Protein AF-K7LCC7-F1 (afdb_monomer_lite)

Radius of gyration: 25.41 Å; chains: 1; bounding box: 53×31×69 Å

Structure (mmCIF, N/CA/C/O backbone):
data_AF-K7LCC7-F1
#
_entry.id   AF-K7LCC7-F1
#
loop_
_atom_site.group_PDB
_atom_site.id
_atom_site.type_symbol
_atom_site.label_atom_id
_atom_site.label_alt_id
_atom_site.label_comp_id
_atom_site.label_asym_id
_atom_site.label_entity_id
_atom_site.label_seq_id
_atom_site.pdbx_PDB_ins_code
_atom_site.Cartn_x
_atom_site.Cartn_y
_atom_site.Cartn_z
_atom_site.occupancy
_atom_site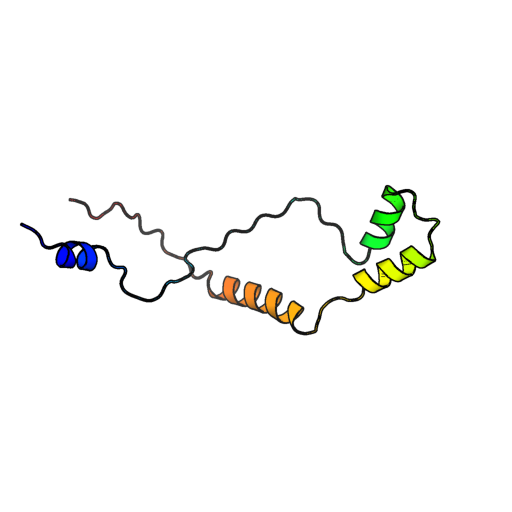.B_iso_or_equiv
_atom_site.auth_seq_id
_atom_site.auth_comp_id
_atom_site.auth_asym_id
_atom_site.auth_atom_id
_atom_site.pdbx_PDB_model_num
ATOM 1 N N . MET A 1 1 ? -27.329 -0.508 49.241 1.00 73.56 1 MET A N 1
ATOM 2 C CA . MET A 1 1 ? -26.088 -0.564 48.443 1.00 73.56 1 MET A CA 1
ATOM 3 C C . MET A 1 1 ? -26.493 -1.152 47.108 1.00 73.56 1 MET A C 1
ATOM 5 O O . MET A 1 1 ? -27.077 -2.225 47.126 1.00 73.56 1 MET A O 1
ATOM 9 N N . VAL A 1 2 ? -26.341 -0.409 46.012 1.00 81.50 2 VAL A N 1
ATOM 10 C CA . VAL A 1 2 ? -26.686 -0.917 44.672 1.00 81.50 2 VAL A CA 1
ATOM 11 C C . VAL A 1 2 ? -25.726 -2.058 44.341 1.00 81.50 2 VAL A C 1
ATOM 13 O O . VAL A 1 2 ? -24.533 -1.949 44.637 1.00 81.50 2 VAL A O 1
ATOM 16 N N . SER A 1 3 ? -26.247 -3.158 43.806 1.00 90.06 3 SER A N 1
ATOM 17 C CA . SER A 1 3 ? -25.440 -4.324 43.445 1.00 90.06 3 SER A CA 1
ATOM 18 C C . SER A 1 3 ? -24.632 -4.062 42.170 1.00 90.06 3 SER A C 1
ATOM 20 O O . SER A 1 3 ? -25.020 -3.267 41.310 1.00 90.06 3 SER A O 1
ATOM 22 N N . VAL A 1 4 ? -23.487 -4.730 42.029 1.00 91.69 4 VAL A N 1
ATOM 23 C CA . VAL A 1 4 ? -22.652 -4.611 40.821 1.00 91.69 4 VAL A CA 1
ATOM 24 C C . VAL A 1 4 ? -23.403 -5.161 39.601 1.00 91.69 4 VAL A C 1
ATOM 26 O O . VAL A 1 4 ? -23.269 -4.629 38.498 1.00 91.69 4 VAL A O 1
ATOM 29 N N . GLU A 1 5 ? -24.249 -6.177 39.798 1.00 92.38 5 GLU A N 1
ATOM 30 C CA . GLU A 1 5 ? -25.080 -6.763 38.749 1.00 92.38 5 GLU A CA 1
ATOM 31 C C . GLU A 1 5 ? -26.114 -5.774 38.190 1.00 92.38 5 GLU A C 1
ATOM 33 O O . GLU A 1 5 ? -26.307 -5.718 36.973 1.00 92.38 5 GLU A O 1
ATOM 38 N N . GLU A 1 6 ? -26.752 -4.966 39.045 1.00 91.62 6 GLU A N 1
ATOM 39 C CA . GLU A 1 6 ? -27.713 -3.935 38.621 1.00 91.62 6 GLU A CA 1
ATOM 40 C C . GLU A 1 6 ? -27.046 -2.859 37.756 1.00 91.62 6 GLU A C 1
ATOM 42 O O . GLU A 1 6 ? -27.594 -2.478 36.720 1.00 91.62 6 GLU A O 1
ATOM 47 N N . ILE A 1 7 ? -25.838 -2.420 38.131 1.00 91.69 7 ILE A N 1
ATOM 48 C CA . ILE A 1 7 ? -25.068 -1.425 37.367 1.00 91.69 7 ILE A CA 1
ATOM 49 C C . ILE A 1 7 ? -24.696 -1.982 35.989 1.00 91.69 7 ILE A C 1
ATOM 51 O O . ILE A 1 7 ? -24.913 -1.320 34.974 1.00 91.69 7 ILE A O 1
ATOM 55 N N . HIS A 1 8 ? -24.179 -3.213 35.931 1.00 91.56 8 HIS A N 1
ATOM 56 C CA . HIS A 1 8 ? -23.785 -3.833 34.666 1.00 91.56 8 HIS A CA 1
ATOM 57 C C . HIS A 1 8 ? -24.986 -4.063 33.738 1.00 91.56 8 HIS A C 1
ATOM 59 O O . HIS A 1 8 ? -24.888 -3.831 32.533 1.00 91.56 8 HIS A O 1
ATOM 65 N N . LYS A 1 9 ? -26.138 -4.472 34.288 1.00 91.31 9 LYS A N 1
ATOM 66 C CA . LYS A 1 9 ? -27.370 -4.639 33.509 1.00 91.31 9 LYS A CA 1
ATOM 67 C C . LYS A 1 9 ? -27.861 -3.310 32.930 1.00 91.31 9 LYS A C 1
ATOM 69 O O . LYS A 1 9 ? -28.264 -3.292 31.774 1.00 91.31 9 LYS A O 1
ATOM 74 N N . ALA A 1 10 ? -27.790 -2.218 33.694 1.00 91.44 10 ALA A N 1
ATOM 75 C CA . ALA A 1 10 ? -28.212 -0.890 33.245 1.00 91.44 10 ALA A CA 1
ATOM 76 C C . ALA A 1 10 ? -27.313 -0.292 32.144 1.00 91.44 10 ALA A C 1
ATOM 78 O O . ALA A 1 10 ? -27.770 0.539 31.366 1.00 91.44 10 ALA A O 1
ATOM 79 N N . GLN A 1 11 ? -26.043 -0.700 32.072 1.00 92.81 11 GLN A N 1
ATOM 80 C CA . GLN A 1 11 ? -25.076 -0.205 31.081 1.00 92.81 11 GLN A CA 1
ATOM 81 C C . GLN A 1 11 ? -25.003 -1.052 29.805 1.00 92.81 11 GLN A C 1
ATOM 83 O O . GLN A 1 11 ? -24.366 -0.648 28.830 1.00 92.81 11 GLN A O 1
ATOM 88 N N . ARG A 1 12 ? -25.589 -2.253 29.808 1.00 90.94 12 ARG A N 1
ATOM 89 C CA . ARG A 1 12 ? -25.480 -3.178 28.683 1.00 90.94 12 ARG A CA 1
ATOM 90 C C . ARG A 1 12 ? -26.252 -2.635 27.480 1.00 90.94 12 ARG A C 1
ATOM 92 O O . ARG A 1 12 ? -27.416 -2.274 27.597 1.00 90.94 12 ARG A O 1
ATOM 99 N N . ALA A 1 13 ? -25.619 -2.653 26.310 1.00 91.62 13 ALA A N 1
ATOM 100 C CA . ALA A 1 13 ? -26.321 -2.412 25.058 1.00 91.62 13 ALA A CA 1
ATOM 101 C C . ALA A 1 13 ? -27.318 -3.547 24.773 1.00 91.62 13 ALA A C 1
ATOM 103 O O . ALA A 1 13 ? -27.006 -4.732 24.940 1.00 91.62 13 ALA A O 1
ATOM 104 N N . GLU A 1 14 ? -28.504 -3.180 24.307 1.00 91.62 14 GLU A N 1
ATOM 105 C CA . GLU A 1 14 ? -29.482 -4.121 23.778 1.00 91.62 14 GLU A CA 1
ATOM 106 C C . GLU A 1 14 ? -29.314 -4.233 22.257 1.00 91.62 14 GLU A C 1
ATOM 108 O O . GLU A 1 14 ? -29.157 -3.230 21.563 1.00 91.62 14 GLU A O 1
ATOM 113 N N . GLY A 1 15 ? -29.349 -5.458 21.730 1.00 90.31 15 GLY A N 1
ATOM 114 C CA . GLY A 1 15 ? -29.273 -5.719 20.291 1.00 90.31 15 GLY A CA 1
ATOM 115 C C . GLY A 1 15 ? -27.879 -6.062 19.757 1.00 90.31 15 GLY A C 1
ATOM 116 O O . GLY A 1 15 ? -26.893 -6.154 20.487 1.00 90.31 15 GLY A O 1
ATOM 117 N N . SER A 1 16 ? -27.827 -6.329 18.451 1.00 93.31 16 SER A N 1
ATOM 118 C CA . SER A 1 16 ? -26.578 -6.594 17.734 1.00 93.31 16 SER A CA 1
ATOM 119 C C . SER A 1 16 ? -25.888 -5.280 17.369 1.00 93.31 16 SER A C 1
ATOM 121 O O . SER A 1 16 ? -26.556 -4.281 17.106 1.00 93.31 16 SER A O 1
ATOM 123 N N . ALA A 1 17 ? -24.557 -5.283 17.310 1.00 93.12 17 ALA A N 1
ATOM 124 C CA . ALA A 1 17 ? -23.803 -4.141 16.808 1.00 93.12 17 ALA A CA 1
ATOM 125 C C . ALA A 1 17 ? -24.151 -3.881 15.332 1.00 93.12 17 ALA A C 1
ATOM 127 O O . ALA A 1 17 ? -24.183 -4.805 14.518 1.00 93.12 17 ALA A O 1
ATOM 128 N N . ILE A 1 18 ? -24.394 -2.615 14.990 1.00 89.75 18 ILE A N 1
ATOM 129 C CA . ILE A 1 18 ? -24.724 -2.165 13.634 1.00 89.75 18 ILE A CA 1
ATOM 130 C C . ILE A 1 18 ? -23.715 -1.090 13.225 1.00 89.75 18 ILE A C 1
ATOM 132 O O . ILE A 1 18 ? -23.348 -0.229 14.026 1.00 89.75 18 ILE A O 1
ATOM 136 N N . VAL A 1 19 ? -23.265 -1.131 11.970 1.00 88.06 19 VAL A N 1
ATOM 137 C CA . VAL A 1 19 ? -22.448 -0.062 11.385 1.00 88.06 19 VAL A CA 1
ATOM 138 C C . VAL A 1 19 ? -23.302 1.202 11.287 1.00 88.06 19 VAL A C 1
ATOM 140 O O . VAL A 1 19 ? -24.234 1.257 10.491 1.00 88.06 19 VAL A O 1
ATOM 143 N N . MET A 1 20 ? -22.994 2.213 12.102 1.00 90.94 20 MET A N 1
ATOM 144 C CA . MET A 1 20 ? -23.736 3.481 12.102 1.00 90.94 20 MET A CA 1
ATOM 145 C C . MET A 1 20 ? -23.303 4.419 10.972 1.00 90.94 20 MET A C 1
ATOM 147 O O . MET A 1 20 ? -24.119 5.169 10.444 1.00 90.94 20 MET A O 1
ATOM 151 N N . ALA A 1 21 ? -22.018 4.396 10.616 1.00 88.44 21 ALA A N 1
ATOM 152 C CA . ALA A 1 21 ? -21.462 5.224 9.557 1.00 88.44 21 ALA A CA 1
ATOM 153 C C . ALA A 1 21 ? -20.178 4.606 8.994 1.00 88.44 21 ALA A C 1
ATOM 155 O O . ALA A 1 21 ? -19.419 3.952 9.710 1.00 88.44 21 ALA A O 1
ATOM 156 N N . ILE A 1 22 ? -19.924 4.871 7.713 1.00 88.75 22 ILE A N 1
ATOM 157 C CA . ILE A 1 22 ? -18.663 4.576 7.030 1.00 88.75 22 ILE A CA 1
ATOM 158 C C . ILE A 1 22 ? -18.179 5.891 6.422 1.00 88.75 22 ILE A C 1
ATOM 160 O O . ILE A 1 22 ? -18.903 6.522 5.656 1.00 88.75 22 ILE A O 1
ATOM 164 N N . GLY A 1 23 ? -16.966 6.311 6.776 1.00 91.00 23 GLY A N 1
ATOM 165 C CA . GLY A 1 23 ? -16.309 7.480 6.197 1.00 91.00 23 GLY A CA 1
ATOM 166 C C . GLY A 1 23 ? -15.039 7.068 5.463 1.00 91.00 23 GLY A C 1
ATOM 167 O O . GLY A 1 23 ? -14.211 6.353 6.022 1.00 91.00 23 GLY A O 1
ATOM 168 N N . THR A 1 24 ? -14.875 7.526 4.223 1.00 90.75 24 THR A N 1
ATOM 169 C CA . THR A 1 24 ? -13.677 7.286 3.404 1.00 90.75 24 THR A CA 1
ATOM 170 C C . THR A 1 24 ? -13.121 8.608 2.887 1.00 90.75 24 THR A C 1
ATOM 172 O O . THR A 1 24 ? -13.891 9.495 2.525 1.00 90.75 24 THR A O 1
ATOM 175 N N . ALA A 1 25 ? -11.799 8.726 2.790 1.00 91.56 25 ALA A N 1
ATOM 176 C CA . ALA A 1 25 ? -11.132 9.849 2.139 1.00 91.56 25 ALA A CA 1
ATOM 177 C C . ALA A 1 25 ? -9.948 9.337 1.314 1.00 91.56 25 ALA A C 1
ATOM 179 O O . ALA A 1 25 ? -9.223 8.443 1.750 1.00 91.56 25 ALA A O 1
ATOM 180 N N . THR A 1 26 ? -9.746 9.914 0.133 1.00 91.12 26 THR A N 1
ATOM 181 C CA . THR A 1 26 ? -8.632 9.596 -0.767 1.00 91.12 26 THR A CA 1
ATOM 182 C C . THR A 1 26 ? -7.896 10.880 -1.150 1.00 91.12 26 THR A C 1
ATOM 184 O O . THR A 1 26 ? -8.540 11.924 -1.289 1.00 91.12 26 THR A O 1
ATOM 187 N N . PRO A 1 27 ? -6.565 10.846 -1.348 1.00 92.50 27 PRO A N 1
ATOM 188 C CA . PRO A 1 27 ? -5.844 11.976 -1.927 1.00 92.50 27 PRO A CA 1
ATOM 189 C C . PRO A 1 27 ? -6.431 12.371 -3.296 1.00 92.50 27 PRO A C 1
ATOM 191 O O . PRO A 1 27 ? -6.937 11.503 -4.007 1.00 92.50 27 PRO A O 1
ATOM 194 N N . PRO A 1 28 ? -6.333 13.647 -3.714 1.00 92.62 28 PRO A N 1
ATOM 195 C CA . PRO A 1 28 ? -6.868 14.089 -5.005 1.00 92.62 28 PRO A CA 1
ATOM 196 C C . PRO A 1 28 ? -6.093 13.514 -6.199 1.00 92.62 28 PRO A C 1
ATOM 198 O O . PRO A 1 28 ? -6.600 13.501 -7.317 1.00 92.62 28 PRO A O 1
ATOM 201 N N . ASN A 1 29 ? -4.855 13.056 -5.979 1.00 93.12 29 ASN A N 1
ATOM 202 C CA . ASN A 1 29 ? -4.040 12.459 -7.025 1.00 93.12 29 ASN A CA 1
ATOM 203 C C . ASN A 1 29 ? -4.458 11.004 -7.270 1.00 93.12 29 ASN A C 1
ATOM 205 O O . ASN A 1 29 ? -4.271 10.149 -6.404 1.00 93.12 29 ASN A O 1
ATOM 209 N N . CYS A 1 30 ? -4.963 10.734 -8.470 1.00 91.00 30 CYS A N 1
ATOM 210 C CA . CYS A 1 30 ? -5.322 9.404 -8.938 1.00 91.00 30 CYS A CA 1
ATOM 211 C C . CYS A 1 30 ? -4.479 9.064 -10.170 1.00 91.00 30 CYS A C 1
ATOM 213 O O . CYS A 1 30 ? -4.408 9.856 -11.110 1.00 91.00 30 CYS A O 1
ATOM 215 N N . VAL A 1 31 ? -3.838 7.894 -10.164 1.00 90.06 31 VAL A N 1
ATOM 216 C CA . VAL A 1 31 ? -3.053 7.398 -11.300 1.00 90.06 31 VAL A CA 1
ATOM 217 C C . VAL A 1 31 ? -3.683 6.107 -11.798 1.00 90.06 31 VAL A C 1
ATOM 219 O O . VAL A 1 31 ? -3.880 5.172 -11.025 1.00 90.06 31 VAL A O 1
ATOM 222 N N . ASP A 1 32 ? -4.000 6.060 -13.090 1.00 90.00 32 ASP A N 1
ATOM 223 C CA . ASP A 1 32 ? -4.641 4.898 -13.695 1.00 90.00 32 ASP A CA 1
ATOM 224 C C . ASP A 1 32 ? -3.680 3.699 -13.744 1.00 90.00 32 ASP A C 1
ATOM 226 O O . ASP A 1 32 ? -2.568 3.806 -14.274 1.00 90.00 32 ASP A O 1
ATOM 230 N N . GLN A 1 33 ? -4.128 2.544 -13.235 1.00 90.50 33 GLN A N 1
ATOM 231 C CA . GLN A 1 33 ? -3.336 1.310 -13.161 1.00 90.50 33 GLN A CA 1
ATOM 232 C C . GLN A 1 33 ? -2.789 0.859 -14.528 1.00 90.50 33 GLN A C 1
ATOM 234 O O . GLN A 1 33 ? -1.715 0.265 -14.579 1.00 90.50 33 GLN A O 1
ATOM 239 N N . SER A 1 34 ? -3.485 1.149 -15.635 1.00 90.38 34 SER A N 1
ATOM 240 C CA . SER A 1 34 ? -3.028 0.811 -16.992 1.00 90.38 34 SER A CA 1
ATOM 241 C C . SER A 1 34 ? -1.809 1.626 -17.434 1.00 90.38 34 SER A C 1
ATOM 243 O O . SER A 1 34 ? -1.006 1.140 -18.225 1.00 90.38 34 SER A O 1
ATOM 245 N N . THR A 1 35 ? -1.642 2.833 -16.884 1.00 92.88 35 THR A N 1
ATOM 246 C CA . THR A 1 35 ? -0.526 3.750 -17.183 1.00 92.88 35 THR A CA 1
ATOM 247 C C . THR A 1 35 ? 0.537 3.778 -16.087 1.00 92.88 35 THR 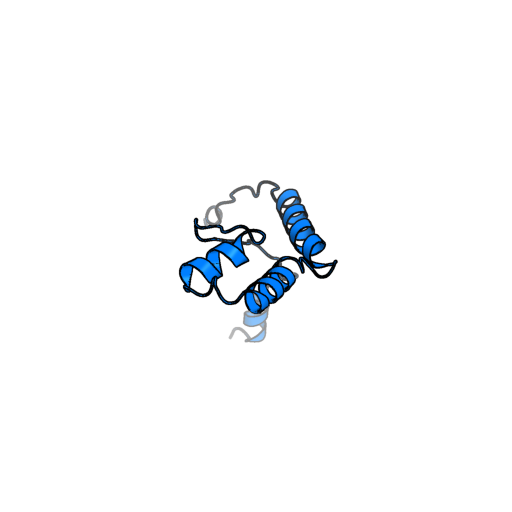A C 1
ATOM 249 O O . THR A 1 35 ? 1.635 4.298 -16.292 1.00 92.88 35 THR A O 1
ATOM 252 N N . TYR A 1 36 ? 0.235 3.199 -14.921 1.00 93.69 36 TYR A N 1
ATOM 253 C CA . TYR A 1 36 ? 1.123 3.183 -13.763 1.00 93.69 36 TYR A CA 1
ATOM 254 C C . TYR A 1 36 ? 2.504 2.568 -14.049 1.00 93.69 36 TYR A C 1
ATOM 256 O O . TYR A 1 36 ? 3.490 3.145 -13.587 1.00 93.69 36 TYR A O 1
ATOM 264 N N . PRO A 1 37 ? 2.637 1.483 -14.845 1.00 94.25 37 PRO A N 1
ATOM 265 C CA . PRO A 1 37 ? 3.946 0.949 -15.210 1.00 94.25 37 PRO A CA 1
ATOM 266 C C . PRO A 1 37 ? 4.863 1.942 -15.906 1.00 94.25 37 PRO A C 1
ATOM 268 O O . PRO A 1 37 ? 6.037 2.058 -15.553 1.00 94.25 37 PRO A O 1
ATOM 271 N N . ASP A 1 38 ? 4.315 2.673 -16.871 1.00 94.06 38 ASP A N 1
ATOM 272 C CA . ASP A 1 38 ? 5.047 3.691 -17.612 1.00 94.06 38 ASP A CA 1
ATOM 273 C C . ASP A 1 38 ? 5.363 4.895 -16.725 1.00 94.06 38 ASP A C 1
ATOM 275 O O . ASP A 1 38 ? 6.487 5.390 -16.724 1.00 94.06 38 ASP A O 1
ATOM 279 N N . TYR A 1 39 ? 4.385 5.348 -15.935 1.00 95.06 39 TYR A N 1
ATOM 280 C CA . TYR A 1 39 ? 4.575 6.449 -14.997 1.00 95.06 39 TYR A CA 1
ATOM 281 C C . TYR A 1 39 ? 5.698 6.148 -13.998 1.00 95.06 39 TYR A C 1
ATOM 283 O O . TYR A 1 39 ? 6.604 6.966 -13.846 1.00 95.06 39 TYR A O 1
ATOM 291 N N . TYR A 1 40 ? 5.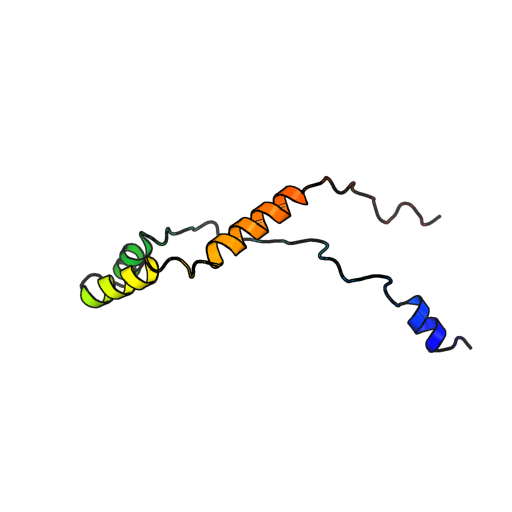653 4.979 -13.353 1.00 95.25 40 TYR A N 1
ATOM 292 C CA . TYR A 1 40 ? 6.576 4.589 -12.292 1.00 95.25 40 TYR A CA 1
ATOM 293 C C . TYR A 1 40 ? 8.016 4.451 -12.801 1.00 95.25 40 TYR A C 1
ATOM 295 O O . TYR A 1 40 ? 8.926 5.049 -12.234 1.00 95.25 40 TYR A O 1
ATOM 303 N N . LEU A 1 41 ? 8.235 3.726 -13.901 1.00 96.19 41 LEU A N 1
ATOM 304 C CA . LEU A 1 41 ? 9.591 3.507 -14.418 1.00 96.19 41 LEU A CA 1
ATOM 305 C C . LEU A 1 41 ? 10.225 4.776 -14.985 1.00 96.19 41 LEU A C 1
ATOM 307 O O . LEU A 1 41 ? 11.441 4.957 -14.862 1.00 96.19 41 LEU A O 1
ATOM 311 N N . ARG A 1 42 ? 9.405 5.690 -15.512 1.00 95.62 42 ARG A N 1
ATOM 312 C CA . ARG A 1 42 ? 9.868 7.005 -15.950 1.00 95.62 42 ARG A CA 1
ATOM 313 C C . ARG A 1 42 ? 10.352 7.850 -14.781 1.00 95.62 42 ARG A C 1
ATOM 315 O O . ARG A 1 42 ? 11.432 8.429 -14.859 1.00 95.62 42 ARG A O 1
ATOM 322 N N . ILE A 1 43 ? 9.589 7.919 -13.686 1.00 96.38 43 ILE A N 1
ATOM 323 C CA . ILE A 1 43 ? 9.988 8.724 -12.517 1.00 96.38 43 ILE A CA 1
ATOM 324 C C . ILE A 1 43 ? 11.195 8.132 -11.773 1.00 96.38 43 ILE A C 1
ATOM 326 O O . ILE A 1 43 ? 11.919 8.878 -11.118 1.00 96.38 43 ILE A O 1
ATOM 330 N N . THR A 1 44 ? 11.444 6.822 -11.885 1.00 97.00 44 THR A N 1
ATOM 331 C CA 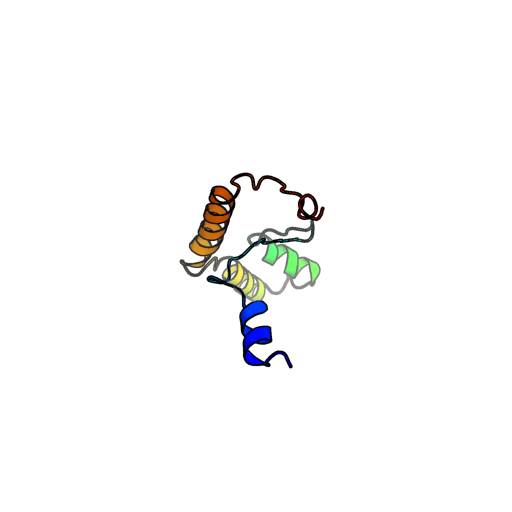. THR A 1 44 ? 12.606 6.151 -11.275 1.00 97.00 44 THR A CA 1
ATOM 332 C C . THR A 1 44 ? 13.802 6.000 -12.222 1.00 97.00 44 THR A C 1
ATOM 334 O O . THR A 1 44 ? 14.743 5.277 -11.893 1.00 97.00 44 THR A O 1
ATOM 337 N N . ASN A 1 45 ? 13.799 6.640 -13.402 1.00 95.75 45 ASN A N 1
ATOM 338 C CA . ASN A 1 45 ? 14.845 6.510 -14.433 1.00 95.75 45 ASN A CA 1
ATOM 339 C C . ASN A 1 45 ? 15.149 5.049 -14.837 1.00 95.75 45 ASN A C 1
ATOM 341 O O . ASN A 1 45 ? 16.263 4.707 -15.234 1.00 95.75 45 ASN A O 1
ATOM 345 N N . SER A 1 46 ? 14.155 4.169 -14.720 1.00 95.81 46 SER A N 1
ATOM 346 C CA . SER A 1 46 ? 14.267 2.721 -14.933 1.00 95.81 46 SER A CA 1
ATOM 347 C C . SER A 1 46 ? 13.618 2.267 -16.246 1.00 95.81 46 SER A C 1
ATOM 349 O O . SER A 1 46 ? 13.450 1.073 -16.472 1.00 95.81 46 SER A O 1
ATOM 351 N N . ASP A 1 47 ? 13.280 3.199 -17.142 1.00 94.00 47 ASP A N 1
ATOM 352 C CA . ASP A 1 47 ? 12.643 2.914 -18.440 1.00 94.00 47 ASP A CA 1
ATOM 353 C C . ASP A 1 47 ? 13.452 1.962 -19.336 1.00 94.00 47 ASP A C 1
ATOM 355 O O . ASP A 1 47 ? 12.889 1.261 -20.175 1.00 94.00 47 ASP A O 1
ATOM 359 N N . HIS A 1 48 ? 14.770 1.908 -19.137 1.00 95.69 48 HIS A N 1
ATOM 360 C CA . HIS A 1 48 ? 15.674 1.009 -19.852 1.00 95.69 48 HIS A CA 1
ATOM 361 C C . HIS A 1 48 ? 15.537 -0.463 -19.417 1.00 95.69 48 HIS A C 1
ATOM 363 O O . HIS A 1 48 ? 15.993 -1.358 -20.127 1.00 95.69 48 HIS A O 1
ATOM 369 N N . MET A 1 49 ? 14.905 -0.739 -18.271 1.00 95.44 49 MET A N 1
ATOM 370 C CA . MET A 1 49 ? 14.703 -2.088 -17.735 1.00 95.44 49 MET A CA 1
ATOM 371 C C . MET A 1 49 ? 13.450 -2.735 -18.350 1.00 95.44 49 MET A C 1
ATOM 373 O O . MET A 1 49 ? 12.428 -2.916 -17.686 1.00 95.44 49 MET A O 1
ATOM 377 N N . THR A 1 50 ? 13.511 -3.080 -19.638 1.00 94.69 50 THR A N 1
ATOM 378 C CA . THR A 1 50 ? 12.355 -3.556 -20.425 1.00 94.69 50 THR A CA 1
ATOM 379 C C . THR A 1 50 ? 11.718 -4.840 -19.882 1.00 94.69 50 THR A C 1
ATOM 381 O O . THR A 1 50 ? 10.496 -4.919 -19.783 1.00 94.69 50 THR A O 1
ATOM 384 N N . GLU A 1 51 ? 12.515 -5.817 -19.446 1.00 94.81 51 GLU A N 1
ATOM 385 C CA . GLU A 1 51 ? 12.001 -7.064 -18.855 1.00 94.81 51 GLU A CA 1
ATOM 386 C C . GLU A 1 51 ? 11.233 -6.800 -17.548 1.00 94.81 51 GLU A C 1
ATOM 388 O O . GLU A 1 51 ? 10.145 -7.336 -17.315 1.00 94.81 51 GLU A O 1
ATOM 393 N N . LEU A 1 52 ? 11.767 -5.907 -16.707 1.00 94.75 52 LEU A N 1
ATOM 394 C CA . LEU A 1 52 ? 11.102 -5.484 -15.477 1.00 94.75 52 LEU A CA 1
ATOM 395 C C . LEU A 1 52 ? 9.791 -4.757 -15.791 1.00 94.75 52 LEU A C 1
ATOM 397 O O . LEU A 1 52 ? 8.788 -4.996 -15.120 1.00 94.75 52 LEU A O 1
ATOM 401 N N . LYS A 1 53 ? 9.783 -3.919 -16.831 1.00 93.94 53 LYS A N 1
ATOM 402 C CA . LYS A 1 53 ? 8.591 -3.217 -17.310 1.00 93.94 53 LYS A CA 1
ATOM 403 C C . LYS A 1 53 ? 7.491 -4.170 -17.749 1.00 93.94 53 LYS A C 1
ATOM 405 O O . LYS A 1 53 ? 6.347 -3.992 -17.342 1.00 93.94 53 LYS A O 1
ATOM 410 N N . GLU A 1 54 ? 7.824 -5.206 -18.511 1.00 94.00 54 GLU A N 1
ATOM 411 C CA . GLU A 1 54 ? 6.857 -6.230 -18.911 1.00 94.00 54 GLU A CA 1
ATOM 412 C C . GLU A 1 54 ? 6.304 -6.996 -17.710 1.00 94.00 54 GLU A C 1
ATOM 414 O O . GLU A 1 54 ? 5.093 -7.198 -17.605 1.00 94.00 54 GLU A O 1
ATOM 419 N N . LYS A 1 55 ? 7.166 -7.382 -16.763 1.00 94.00 55 LYS A N 1
ATOM 420 C CA . LYS A 1 55 ? 6.734 -8.046 -15.528 1.00 94.00 55 LYS A CA 1
ATOM 421 C C . LYS A 1 55 ? 5.814 -7.147 -14.701 1.00 94.00 55 LYS A C 1
ATOM 423 O O . LYS A 1 55 ? 4.785 -7.609 -14.212 1.00 94.00 55 LYS A O 1
ATOM 428 N N . PHE A 1 56 ? 6.159 -5.868 -14.564 1.00 93.25 56 PHE A N 1
ATOM 429 C CA . PHE A 1 56 ? 5.364 -4.890 -13.828 1.00 93.25 56 PHE A CA 1
ATOM 430 C C . PHE A 1 56 ? 4.017 -4.623 -14.502 1.00 93.25 56 PHE A C 1
ATOM 432 O O . PHE A 1 56 ? 2.987 -4.599 -13.829 1.00 93.25 56 PHE A O 1
ATOM 439 N N . LYS A 1 57 ? 4.003 -4.537 -15.835 1.00 92.56 57 LYS A N 1
ATOM 440 C CA . LYS A 1 57 ? 2.782 -4.435 -16.634 1.00 92.56 57 LYS A CA 1
ATOM 441 C C . LYS A 1 57 ? 1.863 -5.636 -16.417 1.00 92.56 57 LYS A C 1
ATOM 443 O O . LYS A 1 57 ? 0.701 -5.424 -16.098 1.00 92.56 57 LYS A O 1
ATOM 448 N N . ARG A 1 58 ? 2.383 -6.870 -16.441 1.00 91.00 58 ARG A N 1
ATOM 449 C CA . ARG A 1 58 ? 1.593 -8.075 -16.114 1.00 91.00 58 ARG A CA 1
ATOM 450 C C . ARG A 1 58 ? 1.003 -8.013 -14.706 1.00 91.00 58 ARG A C 1
ATOM 452 O O . ARG A 1 58 ? -0.164 -8.326 -14.537 1.00 91.00 58 ARG A O 1
ATOM 459 N N . MET A 1 59 ? 1.764 -7.560 -13.705 1.00 90.00 59 MET A N 1
ATOM 460 C CA . MET A 1 59 ? 1.231 -7.395 -12.342 1.00 90.00 59 MET A CA 1
ATOM 461 C C . MET A 1 59 ? 0.103 -6.353 -12.272 1.00 90.00 59 MET A C 1
ATOM 463 O O . MET A 1 59 ? -0.844 -6.542 -11.517 1.00 90.00 59 MET A O 1
ATOM 467 N N . CYS A 1 60 ? 0.173 -5.286 -13.074 1.00 88.38 60 CYS A N 1
ATOM 468 C CA . CYS A 1 60 ? -0.869 -4.256 -13.153 1.00 88.38 60 CYS A CA 1
ATOM 469 C C . CYS A 1 60 ? -2.095 -4.696 -13.977 1.00 88.38 60 CYS A C 1
ATOM 471 O O . CYS A 1 60 ? -3.216 -4.280 -13.686 1.00 88.38 60 CYS A O 1
ATOM 473 N N . GLU A 1 61 ? -1.883 -5.529 -14.998 1.00 85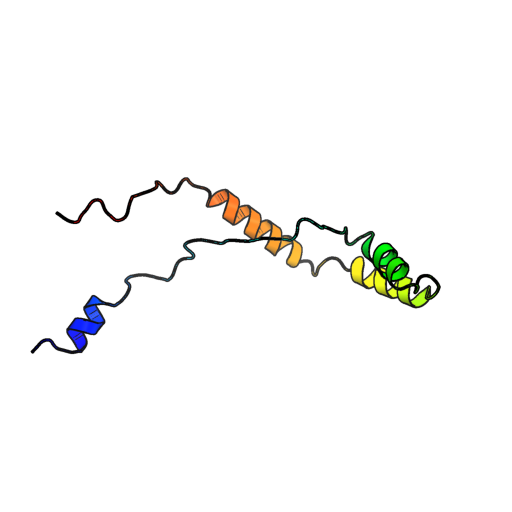.19 61 GLU A N 1
ATOM 474 C CA . GLU A 1 61 ? -2.919 -6.120 -15.856 1.00 85.19 61 GLU A CA 1
ATOM 475 C C . GLU A 1 61 ? -3.610 -7.319 -15.217 1.00 85.19 61 GLU A C 1
ATOM 477 O O . GLU A 1 61 ? -4.749 -7.611 -15.579 1.00 85.19 61 GLU A O 1
ATOM 482 N N . CYS A 1 62 ? -2.974 -7.973 -14.238 1.00 66.81 62 CYS A N 1
ATOM 483 C CA . CYS A 1 62 ? -3.601 -8.916 -13.316 1.00 66.81 62 CYS A CA 1
ATOM 484 C C . CYS A 1 62 ? -4.589 -8.178 -12.398 1.00 66.81 62 CYS A C 1
ATOM 486 O O . CYS A 1 62 ? -4.506 -8.213 -11.170 1.00 66.81 62 CYS A O 1
ATOM 488 N N . LYS A 1 63 ? -5.556 -7.498 -13.013 1.00 62.00 63 LYS A N 1
ATOM 489 C CA . LYS A 1 63 ? -6.771 -7.069 -12.365 1.00 62.00 63 LYS A CA 1
ATOM 490 C C . LYS A 1 63 ? -7.475 -8.329 -11.902 1.00 62.00 63 LYS A C 1
ATOM 492 O O . LYS A 1 63 ? -7.952 -9.123 -12.701 1.00 62.00 63 LYS A O 1
ATOM 497 N N . ARG A 1 64 ? -7.506 -8.431 -10.580 1.00 55.09 64 ARG A N 1
ATOM 498 C CA . ARG A 1 64 ? -8.583 -9.018 -9.803 1.00 55.09 64 ARG A CA 1
ATOM 499 C C . ARG A 1 64 ? -8.759 -10.519 -10.002 1.00 55.09 64 ARG A C 1
ATOM 501 O O . ARG A 1 64 ? -9.242 -11.039 -10.999 1.00 55.09 64 ARG A O 1
ATOM 508 N N . HIS A 1 65 ? -8.452 -11.215 -8.913 1.00 55.94 65 HIS A N 1
ATOM 509 C CA . HIS A 1 65 ? -9.232 -12.375 -8.519 1.00 55.94 65 HIS A CA 1
ATOM 510 C C . HIS A 1 65 ? -10.723 -12.066 -8.783 1.00 55.94 65 HIS A C 1
ATOM 512 O O . HIS A 1 65 ? -11.165 -11.008 -8.326 1.00 55.94 65 HIS A O 1
ATOM 518 N N . PRO A 1 66 ? -11.481 -12.934 -9.483 1.00 55.44 66 PRO A N 1
ATOM 519 C CA . PRO A 1 66 ? -12.849 -12.662 -9.949 1.00 55.44 66 PRO A CA 1
ATOM 520 C C . PRO A 1 66 ? -13.805 -12.081 -8.894 1.00 55.44 66 PRO A C 1
ATOM 522 O O . PRO A 1 66 ? -14.789 -11.442 -9.230 1.00 55.44 66 PRO A O 1
ATOM 525 N N . PHE A 1 67 ? -13.493 -12.276 -7.613 1.00 57.91 67 PHE A N 1
ATOM 526 C CA . PHE A 1 67 ? -14.289 -11.848 -6.469 1.00 57.91 67 PHE A CA 1
ATOM 527 C C . PHE A 1 67 ? -14.045 -10.405 -5.988 1.00 57.91 67 PHE A C 1
ATOM 529 O O . PHE A 1 67 ? -14.751 -9.948 -5.092 1.00 57.91 67 PHE A O 1
ATOM 536 N N . ILE A 1 68 ? -13.035 -9.683 -6.488 1.00 58.91 68 ILE A N 1
ATOM 537 C CA . ILE A 1 68 ? -12.738 -8.330 -5.971 1.00 58.91 68 ILE A CA 1
ATOM 538 C C . ILE A 1 68 ? -13.629 -7.268 -6.632 1.00 58.91 68 ILE A C 1
ATOM 540 O O . ILE A 1 68 ? -14.072 -6.352 -5.941 1.00 58.91 68 ILE A O 1
ATOM 544 N N . ASP A 1 69 ? -13.961 -7.408 -7.921 1.00 56.56 69 ASP A N 1
ATOM 545 C CA . ASP A 1 69 ? -14.968 -6.558 -8.579 1.00 56.56 69 ASP A CA 1
ATOM 546 C C . ASP A 1 69 ? -16.314 -6.674 -7.857 1.00 56.56 69 ASP A C 1
ATOM 548 O O . ASP A 1 69 ? -16.996 -5.672 -7.649 1.00 56.56 69 ASP A O 1
ATOM 552 N N . ASP A 1 70 ? -16.659 -7.881 -7.406 1.00 57.56 70 ASP A N 1
ATOM 553 C CA . ASP A 1 70 ? -17.886 -8.131 -6.654 1.00 57.56 70 ASP A CA 1
ATOM 554 C C . ASP A 1 70 ? -17.899 -7.391 -5.318 1.00 57.56 70 ASP A C 1
ATOM 556 O O . ASP A 1 70 ? -18.950 -6.912 -4.908 1.00 57.56 70 ASP A O 1
ATOM 560 N N . PHE A 1 71 ? -16.760 -7.245 -4.638 1.00 62.19 71 PHE A N 1
ATOM 561 C CA . PHE A 1 71 ? -16.717 -6.568 -3.342 1.00 62.19 71 PHE A CA 1
ATOM 562 C C . PHE A 1 71 ? -16.914 -5.054 -3.466 1.00 62.19 71 PHE A C 1
ATOM 564 O O . PHE A 1 71 ? -17.714 -4.485 -2.724 1.00 62.19 71 PHE A O 1
ATOM 571 N N . GLU A 1 72 ? -16.238 -4.406 -4.419 1.00 59.81 72 GLU A N 1
ATOM 572 C CA . GLU A 1 72 ? -16.435 -2.972 -4.666 1.00 59.81 72 GLU A CA 1
ATOM 573 C C . GLU A 1 72 ? -17.861 -2.688 -5.150 1.00 59.81 72 GLU A C 1
ATOM 575 O O . GLU A 1 72 ? -18.527 -1.814 -4.598 1.00 59.81 72 GLU A O 1
ATOM 580 N N . ASN A 1 73 ? -18.377 -3.486 -6.092 1.00 59.75 73 ASN A N 1
ATOM 581 C CA . ASN A 1 73 ? -19.754 -3.345 -6.565 1.00 59.75 73 ASN A CA 1
ATOM 582 C C . ASN A 1 73 ? -20.778 -3.625 -5.449 1.00 59.75 73 ASN A C 1
ATOM 584 O O . ASN A 1 73 ? -21.777 -2.911 -5.342 1.00 59.75 73 ASN A O 1
ATOM 588 N N . ASN A 1 74 ? -20.530 -4.611 -4.579 1.00 62.31 74 ASN A N 1
ATOM 589 C CA . ASN A 1 74 ? -21.397 -4.927 -3.443 1.00 62.31 74 ASN A CA 1
ATOM 590 C C . ASN A 1 74 ? -21.412 -3.781 -2.423 1.00 62.31 74 ASN A C 1
ATOM 592 O O . ASN A 1 74 ? -22.492 -3.339 -2.037 1.00 62.31 74 ASN A O 1
ATOM 596 N N . ILE A 1 75 ? -20.254 -3.223 -2.055 1.00 63.66 75 ILE A N 1
ATOM 597 C CA . ILE A 1 75 ? -20.192 -2.060 -1.156 1.00 63.66 75 ILE A CA 1
ATOM 598 C C . ILE A 1 75 ? -20.911 -0.856 -1.766 1.00 63.66 75 ILE A C 1
ATOM 600 O O . ILE A 1 75 ? -21.740 -0.246 -1.090 1.00 63.66 75 ILE A O 1
ATOM 604 N N . THR A 1 76 ? -20.647 -0.517 -3.032 1.00 60.34 76 THR A N 1
ATOM 605 C CA . THR A 1 76 ? -21.319 0.612 -3.693 1.00 60.34 76 THR A CA 1
ATOM 606 C C . THR A 1 76 ? -22.834 0.396 -3.755 1.00 60.34 76 THR A C 1
ATOM 608 O O . THR A 1 76 ? -23.590 1.316 -3.442 1.00 60.34 76 THR A O 1
ATOM 611 N N . SER A 1 77 ? -23.291 -0.825 -4.064 1.00 56.69 77 SER A N 1
ATOM 612 C CA . SER A 1 77 ? -24.720 -1.163 -4.100 1.00 56.69 77 SER A CA 1
ATOM 613 C C . SER A 1 77 ? -25.386 -1.098 -2.720 1.00 56.69 77 SER A C 1
ATOM 615 O O . SER A 1 77 ? -26.488 -0.560 -2.602 1.00 56.69 77 SER A O 1
ATOM 617 N N . GLN A 1 78 ? -24.713 -1.561 -1.658 1.00 56.59 78 GLN A N 1
ATOM 618 C CA . GLN A 1 78 ? -25.241 -1.466 -0.300 1.00 56.59 78 GLN A CA 1
ATOM 619 C C . GLN A 1 78 ? -25.302 -0.015 0.171 1.00 56.59 78 GLN A C 1
ATOM 621 O O . GLN A 1 78 ? -26.347 0.415 0.649 1.00 56.59 78 GLN A O 1
ATOM 626 N N . ILE A 1 79 ? -24.243 0.776 -0.017 1.00 57.16 79 ILE A N 1
ATOM 627 C CA . ILE A 1 79 ? -24.235 2.192 0.385 1.00 57.16 79 ILE A CA 1
ATOM 628 C C . ILE A 1 79 ? -25.336 2.981 -0.343 1.00 57.16 79 ILE A C 1
ATOM 630 O O . ILE A 1 79 ? -26.016 3.809 0.271 1.00 57.16 79 ILE A O 1
ATOM 634 N N . GLN A 1 80 ? -25.564 2.705 -1.630 1.00 52.16 80 GLN A N 1
ATOM 635 C CA . GLN A 1 80 ? -26.618 3.370 -2.393 1.00 52.16 80 GLN A CA 1
ATOM 636 C C . GLN A 1 80 ? -28.025 2.983 -1.906 1.00 52.16 80 GLN A C 1
ATOM 638 O O . GLN A 1 80 ? -28.879 3.860 -1.777 1.00 52.16 80 GLN A O 1
ATOM 643 N N . CYS A 1 81 ? -28.258 1.714 -1.555 1.00 47.81 81 CYS A N 1
ATOM 644 C CA . CYS A 1 81 ? -29.514 1.269 -0.941 1.00 47.81 81 CYS A CA 1
ATOM 645 C C . CYS A 1 81 ? -29.719 1.825 0.479 1.00 47.81 81 CYS A C 1
ATOM 647 O O . CYS A 1 81 ? -30.854 2.102 0.862 1.00 47.81 81 CYS A O 1
ATOM 649 N N . TYR A 1 82 ? -28.644 2.025 1.248 1.00 51.03 82 TYR A N 1
ATOM 650 C CA . TYR A 1 82 ? -28.704 2.546 2.619 1.00 51.03 82 TYR A CA 1
ATOM 651 C C . TYR A 1 82 ? -28.663 4.077 2.725 1.00 51.03 82 TYR A C 1
ATOM 653 O O . TYR A 1 82 ? -28.857 4.601 3.817 1.00 51.03 82 TYR A O 1
ATOM 661 N N . SER A 1 83 ? -28.543 4.820 1.619 1.00 49.53 83 SER A N 1
ATOM 662 C CA . SER A 1 83 ? -28.710 6.290 1.597 1.00 49.53 83 SER A CA 1
ATOM 663 C C . SER A 1 83 ? -30.170 6.752 1.797 1.00 49.53 83 SER A C 1
ATOM 665 O O . SER A 1 83 ? -30.556 7.862 1.421 1.00 49.53 83 SER A O 1
ATOM 667 N N . ILE A 1 84 ? -30.999 5.915 2.426 1.00 47.62 84 ILE A N 1
ATOM 668 C CA . ILE A 1 84 ? -32.285 6.295 3.003 1.00 47.62 84 ILE A CA 1
ATOM 669 C C . ILE A 1 84 ? -31.998 7.375 4.050 1.00 47.62 84 ILE A C 1
ATOM 671 O O . ILE A 1 84 ? -31.312 7.125 5.037 1.00 47.62 84 ILE A O 1
ATOM 675 N N . LYS A 1 85 ? -32.507 8.588 3.793 1.00 48.44 85 LYS A N 1
ATOM 676 C CA . LYS A 1 85 ? -32.461 9.762 4.677 1.00 48.44 85 LYS A CA 1
ATOM 677 C C . LYS A 1 85 ? -32.629 9.345 6.141 1.00 48.44 85 LYS A C 1
ATOM 679 O O . LYS A 1 85 ? -33.750 9.080 6.570 1.00 48.44 85 LYS A O 1
ATOM 684 N N . LEU A 1 86 ? -31.542 9.343 6.909 1.00 49.53 86 LEU A N 1
ATOM 685 C CA . LEU A 1 86 ? -31.652 9.405 8.360 1.00 49.53 86 LEU A CA 1
ATOM 686 C C . LEU A 1 86 ? -32.231 10.789 8.689 1.00 49.53 86 LEU A C 1
ATOM 688 O O . LEU A 1 86 ? -31.613 11.794 8.321 1.00 49.53 86 LEU A O 1
ATOM 692 N N . PRO A 1 87 ? -33.420 10.891 9.310 1.00 46.66 87 PRO A N 1
ATOM 693 C CA . PRO A 1 87 ? -33.847 12.160 9.867 1.00 46.66 87 PRO A CA 1
ATOM 694 C C . PRO A 1 87 ? -32.834 12.549 10.945 1.00 46.66 87 PRO A C 1
ATOM 696 O O . PRO A 1 87 ? -32.490 11.741 11.806 1.00 46.66 87 PRO A O 1
ATOM 699 N N . ALA A 1 88 ? -32.331 13.779 10.880 1.00 52.97 88 ALA A N 1
ATOM 700 C CA . ALA A 1 88 ? -31.549 14.356 11.960 1.00 52.97 88 ALA A CA 1
ATOM 701 C C . ALA A 1 88 ? -32.465 14.499 13.184 1.00 52.97 88 ALA A C 1
ATOM 703 O O . ALA A 1 88 ? -33.164 15.495 13.332 1.00 52.97 88 ALA A O 1
ATOM 704 N N . THR A 1 89 ? -32.518 13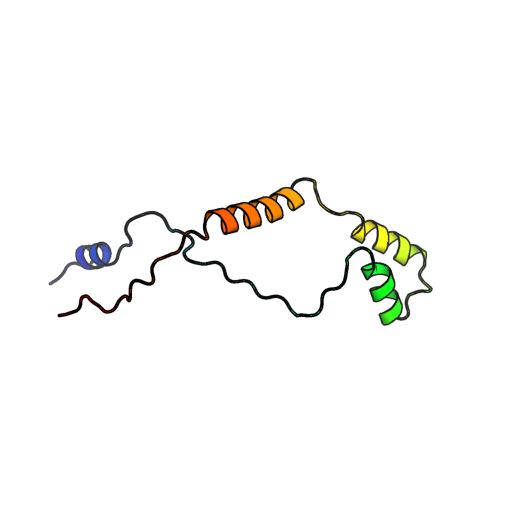.482 14.037 1.00 55.12 89 THR A N 1
ATOM 705 C CA . THR A 1 89 ? -33.088 13.618 15.375 1.00 55.12 89 THR A CA 1
ATOM 706 C C . THR A 1 89 ? -31.990 14.177 16.266 1.00 55.12 89 THR A C 1
ATOM 708 O O . THR A 1 89 ? -31.001 13.491 16.529 1.00 55.12 89 THR A O 1
ATOM 711 N N . ASN A 1 90 ? -32.138 15.432 16.690 1.00 48.41 90 ASN A N 1
ATOM 712 C CA . ASN A 1 90 ? -31.275 16.039 17.697 1.00 48.41 90 ASN A CA 1
ATOM 713 C C . ASN A 1 90 ? -31.344 15.197 18.984 1.00 48.41 90 ASN A C 1
ATOM 715 O O . ASN A 1 90 ? -32.423 15.093 19.566 1.00 48.41 90 ASN A O 1
ATOM 719 N N . PRO A 1 91 ? -30.230 14.637 19.490 1.00 52.22 91 PRO A N 1
ATOM 720 C CA . PRO A 1 91 ? -30.239 13.842 20.722 1.00 52.22 91 PRO A CA 1
ATOM 721 C C . PRO A 1 91 ? -30.439 14.661 22.012 1.00 52.22 91 PRO A C 1
ATOM 723 O O . PRO A 1 91 ? -30.148 14.162 23.093 1.00 52.22 91 PRO A O 1
ATOM 726 N N . LEU A 1 92 ? -30.889 15.917 21.922 1.00 52.56 92 LEU A N 1
ATOM 727 C CA . LEU A 1 92 ? -30.977 16.851 23.052 1.00 52.56 92 LEU A CA 1
ATOM 728 C C . LEU A 1 92 ? -32.396 17.378 23.323 1.00 52.56 92 LEU A C 1
ATOM 730 O O . LEU A 1 92 ? -32.558 18.263 24.151 1.00 52.56 92 LEU A O 1
ATOM 734 N N . GLU A 1 93 ? -33.430 16.830 22.682 1.00 51.09 93 GLU A N 1
ATOM 735 C CA . GLU A 1 93 ? -34.813 17.332 22.799 1.00 51.09 93 GLU A CA 1
ATOM 736 C C . GLU A 1 93 ? -35.682 16.564 23.824 1.00 51.09 93 GLU A C 1
ATOM 738 O O . GLU A 1 93 ? -36.904 16.560 23.728 1.00 51.09 93 GLU A O 1
ATOM 743 N N . GLY A 1 94 ? -35.068 15.896 24.812 1.00 44.78 94 GLY A N 1
ATOM 744 C CA . GLY A 1 94 ? -35.782 15.050 25.786 1.00 44.78 94 GLY A CA 1
ATOM 745 C C . GLY A 1 94 ? -35.271 15.098 27.230 1.00 44.78 94 GLY A C 1
ATOM 746 O O . GLY A 1 94 ? -35.487 14.142 27.968 1.00 44.78 94 GLY A O 1
ATOM 747 N N . MET A 1 95 ? -34.570 16.164 27.631 1.00 48.66 95 MET A N 1
ATOM 748 C CA . MET A 1 95 ? -34.204 16.419 29.034 1.00 48.66 95 MET A CA 1
ATOM 749 C C . MET A 1 95 ? -34.860 17.714 29.543 1.00 48.66 95 MET A C 1
ATOM 751 O O . MET A 1 95 ? -34.185 18.719 29.745 1.00 48.66 95 MET A O 1
ATOM 755 N N . GLU A 1 96 ? -36.175 17.656 29.744 1.00 42.78 96 GLU A N 1
ATOM 756 C CA . GLU A 1 96 ? -36.929 18.381 30.783 1.00 42.78 96 GLU A CA 1
ATOM 757 C C . GLU A 1 96 ? -37.788 17.349 31.525 1.00 42.78 96 GLU A C 1
ATOM 759 O O . GLU A 1 96 ? -37.873 17.444 32.770 1.00 42.78 96 GLU A O 1
#

Foldseek 3Di:
DDDPVNVCVVPDDPDDDDDPDDDDDDDPDDDDLQCCLVVVCVVVVNPVVVVVSVVSNVVSVPPDDPCPVVVVVVVVVVVVVPVPDDPPDPPPPPDD

pLDDT: mean 78.24, std 18.56, range [42.78, 97.0]

Organism: Glycine max (NCBI:txid3847)

Sequence (96 aa):
MVSVEEIHKAQRAEGSAIVMAIGTATPPNCVDQSTYPDYYLRITNSDHMTELKEKFKRMCECKRHPFIDDFENNITSQIQCYSIKLPATNPLEGME

Secondary structure (DSSP, 8-state):
---HHHHHHHHPPPS------------S----TTTHHHHHHHHTT-TT-HHHHHHHHHHHH----THHHHHHHHHHHHHHHH--------TTS---

InterPro domains:
  IPR001099 Chalcone/stilbene synthase, N-terminal [PF00195] (5-61)
  IPR011141 Polyketide synthase, type III [PTHR11877] (4-62)
  IPR016039 Thiolase-like [G3DSA:3.40.47.10] (1-86)
  IPR016039 Thiolase-like [SSF53901] (1-62)